Protein AF-A0A7C5JH97-F1 (afdb_monomer_lite)

Radius of gyration: 19.03 Å; chains: 1; bounding box: 39×38×50 Å

pLDDT: mean 78.48, std 10.23, range [52.62, 93.44]

Sequence (107 aa):
YGFAKLFSMFLYASHRHSKAAKIASIALVINILASLLLMKPLGAMGLALAGSIGGWVLFILTIKEVGFERFIEIIKSKKSLLFFIVMIFLAIAFFYLNQFILTFIRV

Foldseek 3Di:
DVVLVVLLVVCVVVPNNVQSVVQLVVLVVQLVVQLVVQCVPPNPVSNVVSVVSSSVSSNVSSCVVVDVVVVVVVCVPPVVVVVVVVVVVVVVVVVVVVVVVVVVVVD

Secondary structure (DSSP, 8-state):
-HHHHHHHHHHHHTT-HHHHHHHHHHHHHHHHHHHHHHHHHHHHHHHHHHHHHHHHHHHHHHHHHH-HHHHHHHHHSHHHHHHHHHHHHHHHHHHHHHHHHHHHHH-

Structure (mmCIF, N/CA/C/O backbone):
data_AF-A0A7C5JH97-F1
#
_entry.id   AF-A0A7C5JH97-F1
#
loop_
_atom_site.group_PDB
_atom_site.id
_atom_site.type_symbol
_atom_site.label_atom_id
_atom_site.label_alt_id
_atom_site.label_comp_id
_atom_site.label_asym_id
_atom_site.label_entity_id
_atom_site.label_seq_id
_atom_site.pdbx_PDB_ins_code
_atom_site.Cartn_x
_atom_site.Cartn_y
_atom_site.Cartn_z
_atom_site.occupancy
_atom_site.B_iso_or_equiv
_atom_site.auth_seq_id
_atom_site.auth_comp_id
_atom_site.auth_asym_id
_atom_site.auth_atom_id
_atom_site.pdbx_PDB_model_num
ATOM 1 N N . TYR A 1 1 ? -1.241 0.452 -1.750 1.00 55.41 1 TYR A N 1
ATOM 2 C CA . TYR A 1 1 ? -2.406 1.324 -2.033 1.00 55.41 1 TYR A CA 1
ATOM 3 C C . TYR A 1 1 ? -3.742 0.567 -2.114 1.00 55.41 1 TYR A C 1
ATOM 5 O O . TYR A 1 1 ? -4.721 1.047 -1.556 1.00 55.41 1 TYR A O 1
ATOM 13 N N . GLY A 1 2 ? -3.813 -0.616 -2.747 1.00 62.03 2 GLY A N 1
ATOM 14 C CA . GLY A 1 2 ? -5.078 -1.354 -2.949 1.00 62.03 2 GLY A CA 1
ATOM 15 C C . GLY A 1 2 ? -5.859 -1.716 -1.674 1.00 62.03 2 GLY A C 1
ATOM 16 O O . GLY A 1 2 ? -7.038 -1.389 -1.570 1.00 62.03 2 GLY A O 1
ATOM 17 N N . PHE A 1 3 ? -5.202 -2.304 -0.669 1.00 57.94 3 PHE A N 1
ATOM 18 C CA . PHE A 1 3 ? -5.855 -2.675 0.597 1.00 57.94 3 PHE A CA 1
ATOM 19 C C . PHE A 1 3 ? -6.460 -1.477 1.338 1.00 57.94 3 PHE A C 1
ATOM 21 O O . PHE A 1 3 ? -7.594 -1.538 1.797 1.00 57.94 3 PHE A O 1
ATOM 28 N N . ALA A 1 4 ? -5.745 -0.357 1.392 1.00 60.78 4 ALA A N 1
ATOM 29 C CA . ALA A 1 4 ? -6.218 0.852 2.056 1.00 60.78 4 ALA A CA 1
ATOM 30 C C . ALA A 1 4 ? -7.507 1.416 1.415 1.00 60.78 4 ALA A C 1
ATOM 32 O O . ALA A 1 4 ? -8.406 1.883 2.114 1.00 60.78 4 ALA A O 1
ATOM 33 N N . LYS A 1 5 ? -7.639 1.302 0.085 1.00 65.06 5 LYS A N 1
ATOM 34 C CA . LYS A 1 5 ? -8.844 1.708 -0.656 1.00 65.06 5 LYS A CA 1
ATOM 35 C C . LYS A 1 5 ? -10.029 0.768 -0.398 1.00 65.06 5 LYS A C 1
ATOM 37 O O . LYS A 1 5 ? -11.137 1.249 -0.177 1.00 65.06 5 LYS A O 1
ATOM 42 N N . LEU A 1 6 ? -9.787 -0.545 -0.358 1.00 66.56 6 LEU A N 1
ATOM 43 C CA . LEU A 1 6 ? -10.792 -1.554 0.009 1.00 66.56 6 LEU A CA 1
ATOM 44 C C . LEU A 1 6 ? -11.340 -1.325 1.422 1.00 66.56 6 LEU A C 1
ATOM 46 O O . LEU A 1 6 ? -12.550 -1.351 1.630 1.00 66.56 6 LEU A O 1
ATOM 50 N N . PHE A 1 7 ? -10.463 -1.035 2.382 1.00 63.38 7 PHE A N 1
ATOM 51 C CA . PHE A 1 7 ? -10.865 -0.784 3.762 1.00 63.38 7 PHE A CA 1
ATOM 52 C C . PHE A 1 7 ? -11.618 0.537 3.941 1.00 63.38 7 PHE A C 1
ATOM 54 O O . PHE A 1 7 ? -12.588 0.576 4.694 1.00 63.38 7 PHE A O 1
ATOM 61 N N . SER A 1 8 ? -11.250 1.589 3.205 1.00 62.66 8 SER A N 1
ATOM 62 C CA . SER A 1 8 ? -12.029 2.834 3.168 1.00 62.66 8 SER A CA 1
ATOM 63 C C . SER A 1 8 ? -13.447 2.599 2.627 1.00 62.66 8 SER A C 1
ATOM 65 O O . SER A 1 8 ? -14.418 3.037 3.242 1.00 62.66 8 SER A O 1
ATOM 67 N N . MET A 1 9 ? -13.596 1.819 1.546 1.00 66.06 9 MET A N 1
ATOM 68 C CA . MET A 1 9 ? -14.912 1.436 1.007 1.00 66.06 9 MET A CA 1
ATOM 69 C C . MET A 1 9 ? -15.714 0.548 1.969 1.00 66.06 9 MET A C 1
ATOM 71 O O . MET A 1 9 ? -16.925 0.717 2.084 1.00 66.06 9 MET A O 1
ATOM 75 N N . PHE A 1 10 ? -15.062 -0.359 2.699 1.00 65.25 10 PHE A N 1
ATOM 76 C CA . PHE A 1 10 ? -15.706 -1.190 3.722 1.00 65.25 10 PHE A CA 1
ATOM 77 C C . PHE A 1 10 ? -16.248 -0.355 4.892 1.00 65.25 10 PHE A C 1
ATOM 79 O O . PHE A 1 10 ? -17.368 -0.567 5.362 1.00 65.25 10 PHE A O 1
ATOM 86 N N . LEU A 1 11 ? -15.470 0.626 5.352 1.00 62.50 11 LEU A N 1
ATOM 87 C CA . LEU A 1 11 ? -15.862 1.532 6.432 1.00 62.50 11 LEU A CA 1
ATOM 88 C C . LEU A 1 11 ? -16.938 2.526 5.989 1.00 62.50 11 LEU A C 1
ATOM 90 O O . LEU A 1 11 ? -17.784 2.912 6.799 1.00 62.50 11 LEU A O 1
ATOM 94 N N . TYR A 1 12 ? -16.919 2.886 4.702 1.00 64.81 12 TYR A N 1
ATOM 95 C CA . TYR A 1 12 ? -18.013 3.574 4.039 1.00 64.81 12 TYR A CA 1
ATOM 96 C C . TYR A 1 12 ? -19.268 2.682 4.110 1.00 64.81 12 TYR A C 1
ATOM 98 O O . TYR A 1 12 ? -20.182 2.987 4.855 1.00 64.81 12 TYR A O 1
ATOM 106 N N . ALA A 1 13 ? -19.288 1.493 3.507 1.00 64.94 13 ALA A N 1
ATOM 107 C CA . ALA A 1 13 ? -20.463 0.607 3.535 1.00 64.94 13 ALA A CA 1
ATOM 108 C C . ALA A 1 13 ? -20.997 0.270 4.954 1.00 64.94 13 ALA A C 1
ATOM 110 O O . ALA A 1 13 ? -22.197 0.078 5.133 1.00 64.94 13 ALA A O 1
ATOM 111 N N . SER A 1 14 ? -20.140 0.272 5.982 1.00 62.66 14 SER A N 1
ATOM 112 C CA . SER A 1 14 ? -20.491 -0.061 7.375 1.00 62.66 14 SER A CA 1
ATOM 113 C C . SER A 1 14 ? -21.104 1.087 8.206 1.00 62.66 14 SER A C 1
ATOM 115 O O . SER A 1 14 ? -21.047 1.031 9.436 1.00 62.66 14 SER A O 1
ATOM 117 N N . HIS A 1 15 ? -21.639 2.153 7.590 1.00 61.75 15 HIS A N 1
ATOM 118 C CA . HIS A 1 15 ? -22.236 3.320 8.280 1.00 61.75 15 HIS A CA 1
ATOM 119 C C . HIS A 1 15 ? -21.269 4.098 9.205 1.00 61.75 15 HIS A C 1
ATOM 121 O O . HIS A 1 15 ? -21.677 4.968 9.974 1.00 61.75 15 HIS A O 1
ATOM 127 N N . ARG A 1 16 ? -19.954 3.850 9.110 1.00 67.25 16 ARG A N 1
ATOM 128 C CA . ARG A 1 16 ? -18.899 4.533 9.889 1.00 67.25 16 ARG A CA 1
ATOM 129 C C . ARG A 1 16 ? -18.111 5.543 9.046 1.00 67.25 16 ARG A C 1
ATOM 131 O O . ARG A 1 16 ? -16.975 5.887 9.375 1.00 67.25 16 ARG A O 1
ATOM 138 N N . HIS A 1 17 ? -18.736 6.066 7.991 1.00 64.50 17 HIS A N 1
ATOM 139 C CA . HIS A 1 17 ? -18.148 6.968 6.994 1.00 64.50 17 HIS A CA 1
ATOM 140 C C . HIS A 1 17 ? -17.381 8.157 7.601 1.00 64.50 17 HIS A C 1
ATOM 142 O O . HIS A 1 17 ? -16.302 8.498 7.127 1.00 64.50 17 HIS A O 1
ATOM 148 N N . SER A 1 18 ? -17.895 8.765 8.680 1.00 64.81 18 SER A N 1
ATOM 149 C CA . SER A 1 18 ? -17.254 9.921 9.333 1.00 64.81 18 SER A CA 1
ATOM 150 C C . SER A 1 18 ? -15.892 9.574 9.949 1.00 64.81 18 SER A C 1
ATOM 152 O O . SER A 1 18 ? -14.929 10.332 9.826 1.00 64.81 18 SER A O 1
ATOM 154 N N . LYS A 1 19 ? -15.771 8.391 10.563 1.00 70.44 19 LYS A N 1
ATOM 155 C CA . LYS A 1 19 ? -14.499 7.918 11.123 1.00 70.44 19 LYS A CA 1
ATOM 156 C C . LYS A 1 19 ? -13.519 7.518 10.022 1.00 70.44 19 LYS A C 1
ATOM 158 O O . LYS A 1 19 ? -12.341 7.854 10.103 1.00 70.44 19 LYS A O 1
ATOM 163 N N . ALA A 1 20 ? -14.026 6.886 8.964 1.00 69.62 20 ALA A N 1
ATOM 164 C CA . ALA A 1 20 ? -13.252 6.558 7.767 1.00 69.62 20 ALA A CA 1
ATOM 165 C C . ALA A 1 20 ? -12.620 7.806 7.146 1.00 69.62 20 ALA A C 1
ATOM 167 O O . ALA A 1 20 ? -11.428 7.824 6.851 1.00 69.62 20 ALA A O 1
ATOM 168 N N . ALA A 1 21 ? -13.419 8.866 7.004 1.00 70.69 21 ALA A N 1
ATOM 169 C CA . ALA A 1 21 ? -12.989 10.132 6.432 1.00 70.69 21 ALA A CA 1
ATOM 170 C C . ALA A 1 21 ? -11.884 10.795 7.266 1.00 70.69 21 ALA A C 1
ATOM 172 O O . ALA A 1 21 ? -10.907 11.274 6.697 1.00 70.69 21 ALA A O 1
ATOM 173 N N . LYS A 1 22 ? -11.986 10.764 8.605 1.00 77.31 22 LYS A N 1
ATOM 174 C CA . LYS A 1 22 ? -10.933 11.274 9.505 1.00 77.31 22 LYS A CA 1
ATOM 175 C C . LYS A 1 22 ? -9.621 10.501 9.375 1.00 77.31 22 LYS A C 1
ATOM 177 O O . LYS A 1 22 ? -8.547 11.088 9.380 1.00 77.31 22 LYS A O 1
ATOM 182 N N . ILE A 1 23 ? -9.691 9.180 9.254 1.00 79.62 23 ILE A N 1
ATOM 183 C CA . ILE A 1 23 ? -8.491 8.353 9.093 1.00 79.62 23 ILE A CA 1
ATOM 184 C C . ILE A 1 23 ? -7.857 8.592 7.714 1.00 79.62 23 ILE A C 1
ATOM 186 O O . ILE A 1 23 ? -6.639 8.742 7.603 1.00 79.62 23 ILE A O 1
ATOM 190 N N . ALA A 1 24 ? -8.683 8.684 6.669 1.00 77.12 24 ALA A N 1
ATOM 191 C CA . ALA A 1 24 ? -8.238 8.987 5.314 1.00 77.12 24 ALA A CA 1
ATOM 192 C C . ALA A 1 24 ? -7.578 10.369 5.215 1.00 77.12 24 ALA A C 1
ATOM 194 O O . ALA A 1 24 ? -6.549 10.494 4.554 1.00 77.12 24 ALA A O 1
ATOM 195 N N . SER A 1 25 ? -8.111 11.387 5.898 1.00 78.75 25 SER A N 1
ATOM 196 C CA . SER A 1 25 ? -7.513 12.724 5.901 1.00 78.75 25 SER A CA 1
ATOM 197 C C . SER A 1 25 ? -6.157 12.748 6.607 1.00 78.75 25 SER A C 1
ATOM 199 O O . SER A 1 25 ? -5.212 13.315 6.065 1.00 78.75 25 SER A O 1
ATOM 201 N N . ILE A 1 26 ? -6.011 12.070 7.752 1.00 84.75 26 ILE A N 1
ATOM 202 C CA . ILE A 1 26 ? -4.722 11.944 8.456 1.00 84.75 26 ILE A CA 1
ATOM 203 C C . ILE A 1 26 ? -3.676 11.274 7.557 1.00 84.75 26 ILE A C 1
ATOM 205 O O . ILE A 1 26 ? -2.558 11.771 7.416 1.00 84.75 26 ILE A O 1
ATOM 209 N N . ALA A 1 27 ? -4.045 10.173 6.903 1.00 84.56 27 ALA A N 1
ATOM 210 C CA . ALA A 1 27 ? -3.147 9.484 5.986 1.00 84.56 27 ALA A CA 1
ATOM 211 C C . ALA A 1 27 ? -2.777 10.337 4.762 1.00 84.56 27 ALA A C 1
ATOM 213 O O . ALA A 1 27 ? -1.635 10.284 4.305 1.00 84.56 27 ALA A O 1
ATOM 214 N N . LEU A 1 28 ? -3.715 11.141 4.249 1.00 81.75 28 LEU A N 1
ATOM 215 C CA . LEU A 1 28 ? -3.471 12.065 3.143 1.00 81.75 28 LEU A CA 1
ATOM 216 C C . LEU A 1 28 ? -2.471 13.154 3.543 1.00 81.75 28 LEU A C 1
ATOM 218 O O . LEU A 1 28 ? -1.523 13.410 2.806 1.00 81.75 28 LEU A O 1
ATOM 222 N N . VAL A 1 29 ? -2.645 13.754 4.722 1.00 87.31 29 VAL A N 1
ATOM 223 C CA . VAL A 1 29 ? -1.725 14.772 5.247 1.00 87.31 29 VAL A CA 1
ATOM 224 C C . VAL A 1 29 ? -0.324 14.188 5.415 1.00 87.31 29 VAL A C 1
ATOM 226 O O . VAL A 1 29 ? 0.645 14.782 4.951 1.00 87.31 29 VAL A O 1
ATOM 229 N N . ILE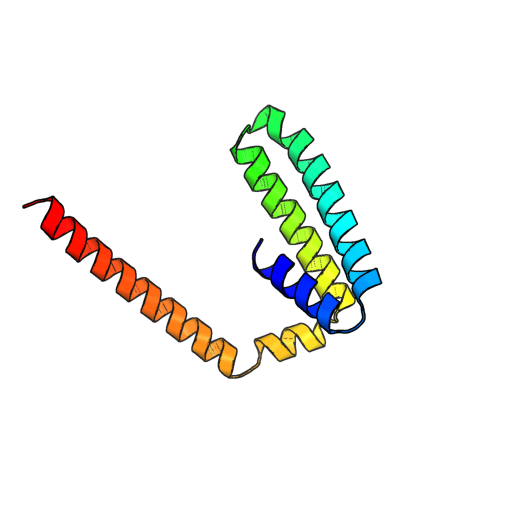 A 1 30 ? -0.207 12.992 5.997 1.00 87.69 30 ILE A N 1
ATOM 230 C CA . ILE A 1 30 ? 1.090 12.326 6.172 1.00 87.69 30 ILE A CA 1
ATOM 231 C C . ILE A 1 30 ? 1.729 11.983 4.823 1.00 87.69 30 ILE A C 1
ATOM 233 O O . ILE A 1 30 ? 2.929 12.183 4.655 1.00 87.69 30 ILE A O 1
ATOM 237 N N . ASN A 1 31 ? 0.941 11.533 3.843 1.00 86.94 31 ASN A N 1
ATOM 238 C CA . ASN A 1 31 ? 1.427 11.302 2.484 1.00 86.94 31 ASN A CA 1
ATOM 239 C C . ASN A 1 31 ? 1.981 12.587 1.854 1.00 86.94 31 ASN A C 1
ATOM 241 O O . ASN A 1 31 ? 3.067 12.565 1.290 1.00 86.94 31 ASN A O 1
ATOM 245 N N . ILE A 1 32 ? 1.265 13.709 1.968 1.00 86.75 32 ILE A N 1
ATOM 246 C CA . ILE A 1 32 ? 1.688 14.999 1.403 1.00 86.75 32 ILE A CA 1
ATOM 247 C C . ILE A 1 32 ? 2.975 15.490 2.077 1.00 86.75 32 ILE A C 1
ATOM 249 O O . ILE A 1 32 ? 3.905 15.897 1.385 1.00 86.75 32 ILE A O 1
ATOM 253 N N . LEU A 1 33 ? 3.070 15.401 3.407 1.00 90.81 33 LEU A N 1
ATOM 254 C CA . LEU A 1 33 ? 4.278 15.781 4.147 1.00 90.81 33 LEU A CA 1
ATOM 255 C C . LEU A 1 33 ? 5.474 14.894 3.780 1.00 90.81 33 LEU A C 1
ATOM 257 O O . LEU A 1 33 ? 6.554 15.405 3.490 1.00 90.81 33 LEU A O 1
ATOM 261 N N . ALA A 1 34 ? 5.276 13.574 3.731 1.00 86.38 34 ALA A N 1
ATOM 262 C CA . ALA A 1 34 ? 6.306 12.632 3.304 1.00 86.38 34 ALA A CA 1
ATOM 263 C C . ALA A 1 34 ? 6.727 12.892 1.852 1.00 86.38 34 ALA A C 1
ATOM 265 O O . ALA A 1 34 ? 7.912 12.901 1.545 1.00 86.38 34 ALA A O 1
ATOM 266 N N . SER A 1 35 ? 5.769 13.172 0.970 1.00 86.06 35 SER A N 1
ATOM 267 C CA . SER A 1 35 ? 6.003 13.496 -0.435 1.00 86.06 35 SER A CA 1
ATOM 268 C C . SER A 1 35 ? 6.870 14.743 -0.568 1.00 86.06 35 SER A C 1
ATOM 270 O O . SER A 1 35 ? 7.852 14.728 -1.303 1.00 86.06 35 SER A O 1
ATOM 272 N N . LEU A 1 36 ? 6.560 15.803 0.181 1.00 87.19 36 LEU A N 1
ATOM 273 C CA . LEU A 1 36 ? 7.302 17.060 0.129 1.00 87.19 36 LEU A CA 1
ATOM 274 C C . LEU A 1 36 ? 8.736 16.913 0.667 1.00 87.19 36 LEU A C 1
ATOM 276 O O . LEU A 1 36 ? 9.669 17.477 0.100 1.00 87.19 36 LEU A O 1
ATOM 280 N N . LEU A 1 37 ? 8.922 16.113 1.722 1.00 88.25 37 LEU A N 1
ATOM 281 C CA . LEU A 1 37 ? 10.237 15.840 2.310 1.00 88.25 37 LEU A CA 1
ATOM 282 C C . LEU A 1 37 ? 11.100 14.920 1.433 1.00 88.25 37 LEU A C 1
ATOM 284 O O . LEU A 1 37 ? 12.295 15.166 1.278 1.00 88.25 37 LEU A O 1
ATOM 288 N N . LEU A 1 38 ? 10.512 13.871 0.849 1.00 84.81 38 LEU A N 1
ATOM 289 C CA . LEU A 1 38 ? 11.242 12.857 0.078 1.00 84.81 38 LEU A CA 1
ATOM 290 C C . LEU A 1 38 ? 11.462 13.247 -1.389 1.00 84.81 38 LEU A C 1
ATOM 292 O O . LEU A 1 38 ? 12.351 12.689 -2.035 1.00 84.81 38 LEU A O 1
ATOM 296 N N . MET A 1 39 ? 10.709 14.210 -1.924 1.00 85.19 39 MET A N 1
ATOM 297 C CA . MET A 1 39 ? 10.879 14.655 -3.309 1.00 85.19 39 MET A CA 1
ATOM 298 C C . MET A 1 39 ? 12.246 15.314 -3.547 1.00 85.19 39 MET A C 1
ATOM 300 O O . MET A 1 39 ? 12.829 15.116 -4.610 1.00 85.19 39 MET A O 1
ATOM 304 N N . LYS A 1 40 ? 12.802 16.028 -2.556 1.00 79.25 40 LYS A N 1
ATOM 305 C CA . LYS A 1 40 ? 14.122 16.678 -2.664 1.00 79.25 40 LYS A CA 1
ATOM 306 C C . LYS A 1 40 ? 15.291 15.680 -2.818 1.00 79.25 40 LYS A C 1
ATOM 308 O O . LYS A 1 40 ? 16.114 15.908 -3.698 1.00 79.25 40 LYS A O 1
ATOM 313 N N . PRO A 1 41 ? 15.403 14.600 -2.017 1.00 82.25 41 PRO A N 1
ATOM 314 C CA . PRO A 1 41 ? 16.496 13.632 -2.165 1.00 82.25 41 PRO A CA 1
ATOM 315 C C . PRO A 1 41 ? 16.258 12.535 -3.218 1.00 82.25 41 PRO A C 1
ATOM 317 O O . PRO A 1 41 ? 17.227 12.025 -3.769 1.00 82.25 41 PRO A O 1
ATOM 320 N N . LEU A 1 42 ? 15.007 12.132 -3.482 1.00 82.56 42 LEU A N 1
ATOM 321 C CA . LEU A 1 42 ? 14.695 10.903 -4.239 1.00 82.56 42 LEU A CA 1
ATOM 322 C C . LEU A 1 42 ? 13.814 11.128 -5.482 1.00 82.56 42 LEU A C 1
ATOM 324 O O . LEU A 1 42 ? 13.512 10.167 -6.196 1.00 82.56 42 LEU A O 1
ATOM 328 N N . GLY A 1 43 ? 13.368 12.361 -5.747 1.00 84.75 43 GLY A N 1
ATOM 329 C CA . GLY A 1 43 ? 12.540 12.693 -6.911 1.00 84.75 43 GLY A CA 1
ATOM 330 C C . GLY A 1 43 ? 11.305 11.791 -7.038 1.00 84.75 43 GLY A C 1
ATOM 331 O O . GLY A 1 43 ? 10.516 11.658 -6.101 1.00 84.75 43 GLY A O 1
ATOM 332 N N . ALA A 1 44 ? 11.157 11.126 -8.189 1.00 84.31 44 ALA A N 1
ATOM 333 C CA . ALA A 1 44 ? 10.035 10.225 -8.476 1.00 84.31 44 ALA A CA 1
ATOM 334 C C . ALA A 1 44 ? 9.965 8.999 -7.541 1.00 84.31 44 ALA A C 1
ATOM 336 O O . ALA A 1 44 ? 8.872 8.569 -7.170 1.00 84.31 44 ALA A O 1
ATOM 337 N N . MET A 1 45 ? 11.109 8.463 -7.098 1.00 85.50 45 MET A N 1
ATOM 338 C CA . MET A 1 45 ? 11.127 7.383 -6.100 1.00 85.50 45 MET A CA 1
ATOM 339 C C . MET A 1 45 ? 10.645 7.871 -4.732 1.00 85.50 45 MET A C 1
ATOM 341 O O . MET A 1 45 ? 9.978 7.128 -4.014 1.00 85.50 45 MET A O 1
ATOM 345 N N . GLY A 1 46 ? 10.921 9.133 -4.393 1.00 84.25 46 GLY A N 1
ATOM 346 C CA . GLY A 1 46 ? 10.457 9.759 -3.155 1.00 84.25 46 GLY A CA 1
ATOM 347 C C . GLY A 1 46 ? 8.933 9.855 -3.086 1.00 84.25 46 GLY A C 1
ATOM 348 O O . GLY A 1 46 ? 8.341 9.562 -2.050 1.00 84.25 46 GLY A O 1
ATOM 349 N N . LEU A 1 47 ? 8.293 10.164 -4.216 1.00 84.12 47 LEU A N 1
ATOM 350 C CA . LEU A 1 47 ? 6.833 10.177 -4.351 1.00 84.12 47 LEU A CA 1
ATOM 351 C C . LEU A 1 47 ? 6.224 8.774 -4.181 1.00 84.12 47 LEU A C 1
ATOM 353 O O . LEU A 1 47 ? 5.218 8.610 -3.489 1.00 84.12 47 LEU A O 1
ATOM 357 N N . ALA A 1 48 ? 6.848 7.746 -4.763 1.00 88.56 48 ALA A N 1
ATOM 358 C CA . ALA A 1 48 ? 6.394 6.360 -4.625 1.00 88.56 48 ALA A CA 1
ATOM 359 C C . ALA A 1 48 ? 6.531 5.838 -3.180 1.00 88.56 48 ALA A C 1
ATOM 361 O O . ALA A 1 48 ? 5.641 5.149 -2.662 1.00 88.56 48 ALA A O 1
ATOM 362 N N . LEU A 1 49 ? 7.623 6.208 -2.504 1.00 86.88 49 LEU A N 1
ATOM 363 C CA . LEU A 1 49 ? 7.845 5.915 -1.088 1.00 86.88 49 LEU A CA 1
ATOM 364 C C . LEU A 1 49 ? 6.833 6.637 -0.197 1.00 86.88 49 LEU A C 1
ATOM 366 O O . LEU A 1 49 ? 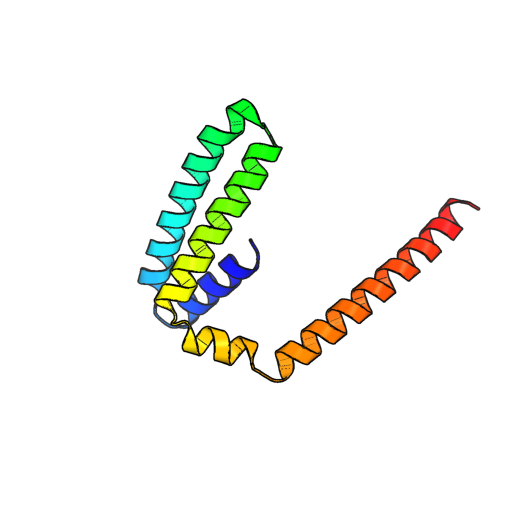6.221 5.999 0.658 1.00 86.88 49 LEU A O 1
ATOM 370 N N . ALA A 1 50 ? 6.584 7.925 -0.435 1.00 87.44 50 ALA A N 1
ATOM 371 C CA . ALA A 1 50 ? 5.568 8.687 0.285 1.00 87.44 50 ALA A CA 1
ATOM 372 C C . ALA A 1 50 ? 4.174 8.056 0.145 1.00 87.44 50 ALA A C 1
ATOM 374 O O . ALA A 1 50 ? 3.507 7.805 1.151 1.00 87.44 50 ALA A O 1
ATOM 375 N N . GLY A 1 51 ? 3.789 7.678 -1.080 1.00 85.44 51 GLY A N 1
ATOM 376 C CA . GLY A 1 51 ? 2.528 6.982 -1.347 1.00 85.44 51 GLY A CA 1
ATOM 377 C C . GLY A 1 51 ? 2.409 5.640 -0.618 1.00 85.44 51 GLY A C 1
ATOM 378 O O . GLY A 1 51 ? 1.319 5.256 -0.181 1.00 85.44 51 GLY A O 1
ATOM 379 N N . SER A 1 52 ? 3.528 4.937 -0.434 1.00 88.44 52 SER A N 1
ATOM 380 C CA . SER A 1 52 ? 3.586 3.701 0.352 1.00 88.44 52 SER A CA 1
ATOM 381 C C . SER A 1 52 ? 3.424 3.979 1.849 1.00 88.44 52 SER A C 1
ATOM 383 O O . SER A 1 52 ? 2.614 3.315 2.494 1.00 88.44 52 SER A O 1
ATOM 385 N N . ILE A 1 53 ? 4.109 4.996 2.386 1.00 87.56 53 ILE A N 1
ATOM 386 C CA . ILE A 1 53 ? 4.007 5.428 3.792 1.00 87.56 53 ILE A CA 1
ATOM 387 C C . ILE A 1 53 ? 2.572 5.855 4.126 1.00 87.56 53 ILE A C 1
ATOM 389 O O . ILE A 1 53 ? 1.983 5.346 5.079 1.00 87.56 53 ILE A O 1
ATOM 393 N N . GLY A 1 54 ? 1.968 6.725 3.312 1.00 86.44 54 GLY A N 1
ATOM 394 C CA . GLY A 1 54 ? 0.576 7.145 3.490 1.00 86.44 54 GLY A CA 1
ATOM 395 C C . GLY A 1 54 ? -0.404 5.970 3.431 1.00 86.44 54 GLY A C 1
ATOM 396 O O . GLY A 1 54 ? -1.337 5.888 4.228 1.00 86.44 54 GLY A O 1
ATOM 397 N N . GLY A 1 55 ? -0.155 5.008 2.537 1.00 84.12 55 GLY A N 1
ATOM 398 C CA . GLY A 1 55 ? -0.930 3.771 2.454 1.00 84.12 55 GLY A CA 1
ATOM 399 C C . GLY A 1 55 ? -0.822 2.893 3.706 1.00 84.12 55 GLY A C 1
ATOM 400 O O . GLY A 1 55 ? -1.837 2.358 4.152 1.00 84.12 55 GLY A O 1
ATOM 401 N N . TRP A 1 56 ? 0.373 2.765 4.288 1.00 85.12 56 TRP A N 1
ATOM 402 C CA . TRP A 1 56 ? 0.600 2.025 5.535 1.00 85.12 56 TRP A CA 1
ATOM 403 C C . TRP A 1 56 ? -0.091 2.676 6.727 1.00 85.12 56 TRP A C 1
ATOM 405 O O . TRP A 1 56 ? -0.758 1.993 7.502 1.00 85.12 56 TRP A O 1
ATOM 415 N N . VAL A 1 57 ? 0.006 3.999 6.840 1.00 85.56 57 VAL A N 1
ATOM 416 C CA . VAL A 1 57 ? -0.664 4.757 7.900 1.00 85.56 57 VAL A CA 1
ATOM 417 C C . VAL A 1 57 ? -2.181 4.596 7.811 1.00 85.56 57 VAL A C 1
ATOM 419 O O . VAL A 1 57 ? -2.822 4.267 8.811 1.00 85.56 57 VAL A O 1
ATOM 422 N N . LEU A 1 58 ? -2.748 4.747 6.608 1.00 82.94 58 LEU A N 1
ATOM 423 C CA . LEU A 1 58 ? -4.172 4.522 6.354 1.00 82.94 58 LEU A CA 1
ATOM 424 C C . LEU A 1 58 ? -4.594 3.110 6.769 1.00 82.94 58 LEU A C 1
ATOM 426 O O . LEU A 1 58 ? -5.614 2.937 7.432 1.00 82.94 58 LEU A O 1
ATOM 430 N N . PHE A 1 59 ? -3.803 2.102 6.408 1.00 82.06 59 PHE A N 1
ATOM 431 C CA . PHE A 1 59 ? -4.091 0.703 6.704 1.00 82.06 59 PHE A CA 1
ATOM 432 C C . PHE A 1 59 ? -4.076 0.398 8.207 1.00 82.06 59 PHE A C 1
ATOM 434 O O . PHE A 1 59 ? -5.045 -0.155 8.722 1.00 82.06 59 PHE A O 1
ATOM 441 N N . ILE A 1 60 ? -3.027 0.811 8.924 1.00 82.94 60 ILE A N 1
ATOM 442 C CA . ILE A 1 60 ? -2.872 0.546 10.363 1.00 82.94 60 ILE A CA 1
ATOM 443 C C . ILE A 1 60 ? -3.992 1.215 11.163 1.00 82.94 60 ILE A C 1
ATOM 445 O O . ILE A 1 60 ? -4.633 0.570 11.995 1.00 82.94 60 ILE A O 1
ATOM 449 N N . LEU A 1 61 ? -4.265 2.494 10.889 1.00 80.75 61 LEU A N 1
ATOM 450 C CA . LEU A 1 61 ? -5.335 3.232 11.562 1.00 80.75 61 LEU A CA 1
ATOM 451 C C . LEU A 1 61 ? -6.707 2.626 11.262 1.00 80.75 61 LEU A C 1
ATOM 453 O O . LEU A 1 61 ? -7.550 2.535 12.151 1.00 80.75 61 LEU A O 1
ATOM 457 N N . THR A 1 62 ? -6.921 2.164 10.029 1.00 76.88 62 THR A N 1
ATOM 458 C CA . THR A 1 62 ? -8.192 1.544 9.659 1.00 76.88 62 THR A CA 1
ATOM 459 C C . THR A 1 62 ? -8.391 0.194 10.346 1.00 76.88 62 THR A C 1
ATOM 461 O O . THR A 1 62 ? -9.471 -0.056 10.872 1.00 76.88 62 THR A O 1
ATOM 464 N N . ILE A 1 63 ? -7.365 -0.661 10.412 1.00 78.00 63 ILE A N 1
ATOM 465 C CA . ILE A 1 63 ? -7.441 -1.933 11.151 1.00 78.00 63 ILE A CA 1
ATOM 466 C C . ILE A 1 63 ? -7.731 -1.684 12.630 1.00 78.00 63 ILE A C 1
ATOM 468 O O . ILE A 1 63 ? -8.571 -2.369 13.216 1.00 78.00 63 ILE A O 1
ATOM 472 N N . LYS A 1 64 ? -7.075 -0.681 13.224 1.00 78.88 64 LYS A N 1
ATOM 473 C CA . LYS A 1 64 ? -7.300 -0.302 14.621 1.00 78.88 64 LYS A CA 1
ATOM 474 C C . LYS A 1 64 ? -8.757 0.099 14.879 1.00 78.88 64 LYS A C 1
ATOM 476 O O . LYS A 1 64 ? -9.308 -0.281 15.904 1.00 78.88 64 LYS A O 1
ATOM 481 N N . GLU A 1 65 ? -9.390 0.810 13.945 1.00 75.75 65 GLU A N 1
ATOM 482 C CA . GLU A 1 65 ? -10.774 1.287 14.090 1.00 75.75 65 GLU A CA 1
ATOM 483 C C . GLU A 1 65 ? -11.840 0.229 13.738 1.00 75.75 65 GLU A C 1
ATOM 485 O O . GLU A 1 65 ? -12.940 0.226 14.298 1.00 75.75 65 GLU A O 1
ATOM 490 N N . VAL A 1 66 ? -11.545 -0.677 12.799 1.00 71.75 66 VAL A N 1
ATOM 491 C CA . VAL A 1 66 ? -12.435 -1.798 12.436 1.00 71.75 66 VAL A CA 1
ATOM 492 C C . VAL A 1 66 ? -12.417 -2.897 13.501 1.00 71.75 66 VAL A C 1
ATOM 494 O O . VAL A 1 66 ? -13.433 -3.569 13.695 1.00 71.75 66 VAL A O 1
ATOM 497 N N . GLY A 1 67 ? -11.298 -3.045 14.209 1.00 73.56 67 GLY A N 1
ATOM 498 C CA . GLY A 1 67 ? -11.045 -4.126 15.153 1.00 73.56 67 GLY A CA 1
ATOM 499 C C . GLY A 1 67 ? -10.261 -5.256 14.488 1.00 73.56 67 GLY A C 1
ATOM 500 O O . GLY A 1 67 ? -10.654 -5.784 13.444 1.00 73.56 67 GLY A O 1
ATOM 501 N N . PHE A 1 68 ? -9.146 -5.641 15.113 1.00 71.44 68 PHE A N 1
ATOM 502 C CA . PHE A 1 68 ? -8.246 -6.680 14.601 1.00 71.44 68 PHE A CA 1
ATOM 503 C C . PHE A 1 68 ? -8.935 -8.052 14.499 1.00 71.44 68 PHE A C 1
ATOM 505 O O . PHE A 1 68 ? -8.615 -8.846 13.621 1.00 71.44 68 PHE A O 1
ATOM 512 N N . GLU A 1 69 ? -9.938 -8.305 15.339 1.00 70.88 69 GLU A N 1
ATOM 513 C CA . GLU A 1 69 ? -10.719 -9.546 15.358 1.00 70.88 69 GLU A CA 1
ATOM 514 C C . GLU A 1 69 ? -11.473 -9.777 14.042 1.00 70.88 69 GLU A C 1
ATOM 516 O O . GLU A 1 69 ? -11.315 -10.823 13.417 1.00 70.88 69 GLU A O 1
ATOM 521 N N . ARG A 1 70 ? -12.202 -8.762 13.555 1.00 70.25 70 ARG A N 1
ATOM 522 C CA . ARG A 1 70 ? -12.908 -8.817 12.262 1.00 70.25 70 ARG A CA 1
ATOM 523 C C . ARG A 1 70 ? -11.942 -8.955 11.092 1.00 70.25 70 ARG A C 1
ATOM 525 O O . ARG A 1 70 ? -12.239 -9.638 10.118 1.00 70.25 70 ARG A O 1
ATOM 532 N N . PHE A 1 71 ? -10.776 -8.318 11.180 1.00 71.75 71 PHE A N 1
ATOM 533 C CA . PHE A 1 71 ? -9.734 -8.445 10.164 1.00 71.75 71 PHE A CA 1
ATOM 534 C C . PHE A 1 71 ? -9.203 -9.883 10.073 1.00 71.75 71 PHE A C 1
ATOM 536 O O . PHE A 1 71 ? -9.112 -10.443 8.979 1.00 71.75 71 PHE A O 1
ATOM 543 N N . ILE A 1 72 ? -8.917 -10.507 11.217 1.00 69.19 72 ILE A N 1
ATOM 544 C CA . ILE A 1 72 ? -8.484 -11.905 11.283 1.00 69.19 72 ILE A CA 1
ATOM 545 C C . ILE A 1 72 ? -9.598 -12.855 10.842 1.00 69.19 72 ILE A C 1
ATOM 547 O O . ILE A 1 72 ? -9.311 -13.825 10.149 1.00 69.19 72 ILE A O 1
ATOM 551 N N . GLU A 1 73 ? -10.857 -12.571 11.160 1.00 74.56 73 GLU A N 1
ATOM 552 C CA . GLU A 1 73 ? -12.001 -13.364 10.701 1.00 74.56 73 GLU A CA 1
ATOM 553 C C . GLU A 1 73 ? -12.137 -13.347 9.166 1.00 74.56 73 GLU A C 1
ATOM 555 O O . GLU A 1 73 ? -12.313 -14.397 8.542 1.00 74.56 73 GLU A O 1
ATOM 560 N N . ILE A 1 74 ? -11.937 -12.181 8.538 1.00 70.06 74 ILE A N 1
ATOM 561 C CA . ILE A 1 74 ? -11.887 -12.041 7.074 1.00 70.06 74 ILE A CA 1
ATOM 562 C C . ILE A 1 74 ? -10.716 -12.848 6.488 1.00 70.06 74 ILE A C 1
ATOM 564 O O . ILE A 1 74 ? -10.895 -13.551 5.492 1.00 70.06 74 ILE A O 1
ATOM 568 N N . ILE A 1 75 ? -9.532 -12.793 7.109 1.00 71.94 75 ILE A N 1
ATOM 569 C CA . ILE A 1 75 ? -8.337 -13.524 6.647 1.00 71.94 75 ILE A CA 1
ATOM 570 C C . ILE A 1 75 ? -8.490 -15.037 6.804 1.00 71.94 75 ILE A C 1
ATOM 572 O O . ILE A 1 75 ? -8.068 -15.792 5.928 1.00 71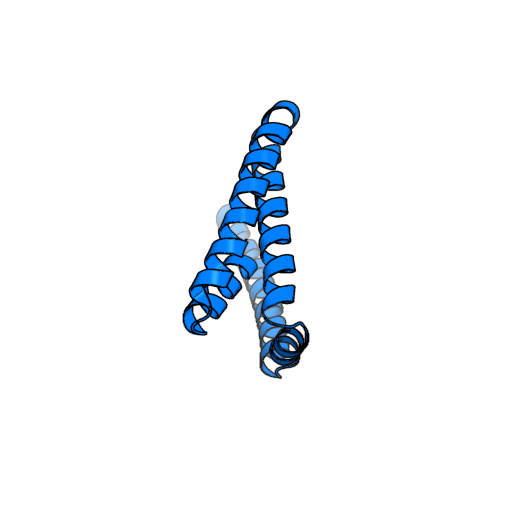.94 75 ILE A O 1
ATOM 576 N N . LYS A 1 76 ? -9.085 -15.488 7.911 1.00 68.00 76 LYS A N 1
ATOM 577 C CA . LYS A 1 76 ? -9.240 -16.906 8.258 1.00 68.00 76 LYS A CA 1
ATOM 578 C C . LYS A 1 76 ? -10.365 -17.585 7.468 1.00 68.00 76 LYS A C 1
ATOM 580 O O . LYS A 1 76 ? -10.518 -18.804 7.531 1.00 68.00 76 LYS A O 1
ATOM 585 N N . SER A 1 77 ? -11.138 -16.819 6.699 1.00 69.12 77 SER A N 1
ATOM 586 C CA . SER A 1 77 ? -12.160 -17.348 5.800 1.00 69.12 77 SER A CA 1
ATOM 587 C C . SER A 1 77 ? -11.555 -18.329 4.791 1.00 69.12 77 SER A C 1
ATOM 589 O O . SER A 1 77 ? -10.578 -18.015 4.111 1.00 69.12 77 SER A O 1
ATOM 591 N N . LYS A 1 78 ? -12.172 -19.511 4.629 1.00 61.53 78 LYS A N 1
ATOM 592 C CA . LYS A 1 78 ? -11.740 -20.572 3.689 1.00 61.53 78 LYS A CA 1
ATOM 593 C C . LYS A 1 78 ? -11.496 -20.069 2.255 1.00 61.53 78 LYS A C 1
ATOM 595 O O . LYS A 1 78 ? -10.698 -20.660 1.534 1.00 61.53 78 LYS A O 1
ATOM 600 N N . LYS A 1 79 ? -12.146 -18.974 1.839 1.00 70.69 79 LYS A N 1
ATOM 601 C CA . LYS A 1 79 ? -11.962 -18.367 0.507 1.00 70.69 79 LYS A CA 1
ATOM 602 C C . LYS A 1 79 ? -10.619 -17.637 0.339 1.00 70.69 79 LYS A C 1
ATOM 604 O O . LYS A 1 79 ? -10.168 -17.478 -0.789 1.00 70.69 79 LYS A O 1
ATOM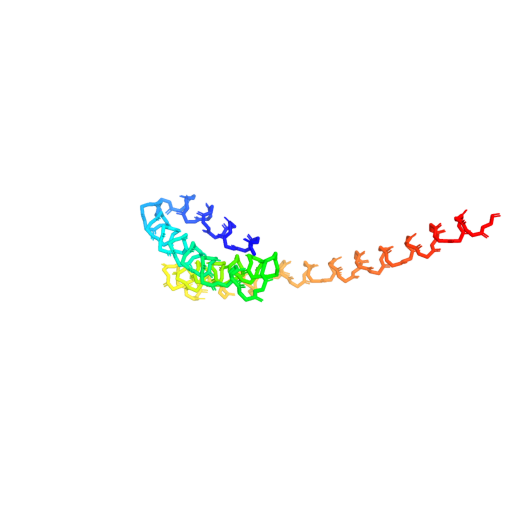 609 N N . SER A 1 80 ? -9.966 -17.244 1.435 1.00 68.31 80 SER A N 1
ATOM 610 C CA . SER A 1 80 ? -8.640 -16.606 1.437 1.00 68.31 80 SER A CA 1
ATOM 611 C C . SER A 1 80 ? -7.551 -17.557 0.922 1.00 68.31 80 SER A C 1
ATOM 613 O O . SER A 1 80 ? -6.759 -17.194 0.057 1.00 68.31 80 SER A O 1
ATOM 615 N N . LEU A 1 81 ? -7.576 -18.822 1.355 1.00 75.38 81 LEU A N 1
ATOM 616 C CA . LEU A 1 81 ? -6.656 -19.856 0.859 1.00 75.38 81 LEU A CA 1
ATOM 617 C C . LEU A 1 81 ? -6.839 -20.128 -0.640 1.00 75.38 81 LEU A C 1
ATOM 619 O O . LEU A 1 81 ? -5.858 -20.212 -1.375 1.00 75.38 81 LEU A O 1
ATOM 623 N N . LEU A 1 82 ? -8.091 -20.200 -1.107 1.00 81.94 82 LEU A N 1
ATOM 624 C CA . LEU A 1 82 ? -8.397 -20.347 -2.532 1.00 81.94 82 LEU A CA 1
ATOM 625 C C . LEU A 1 82 ? -7.820 -19.180 -3.349 1.00 81.94 82 LEU A C 1
ATOM 627 O O . LEU A 1 82 ? -7.255 -19.397 -4.416 1.00 81.94 82 LEU A O 1
ATOM 631 N N . PHE A 1 83 ? -7.919 -17.952 -2.833 1.00 82.75 83 PHE A N 1
ATOM 632 C CA . PHE A 1 83 ? -7.376 -16.768 -3.495 1.00 82.75 83 PHE A CA 1
ATOM 633 C C . PHE A 1 83 ? -5.853 -16.849 -3.680 1.00 82.75 83 PHE A C 1
ATOM 635 O O . PHE A 1 83 ? -5.354 -16.547 -4.763 1.00 82.75 83 PHE A O 1
ATOM 642 N N . PHE A 1 84 ? -5.115 -17.324 -2.670 1.00 84.88 84 PHE A N 1
ATOM 643 C CA . PHE A 1 84 ? -3.667 -17.538 -2.786 1.00 84.88 84 PHE A CA 1
ATOM 644 C C . PHE A 1 84 ? -3.308 -18.588 -3.842 1.00 84.88 84 PHE A C 1
ATOM 646 O O . PHE A 1 84 ? -2.387 -18.375 -4.629 1.00 84.88 84 PHE A O 1
ATOM 653 N N . ILE A 1 85 ? -4.060 -19.688 -3.906 1.00 87.19 85 ILE A N 1
ATOM 654 C CA . ILE A 1 85 ? -3.851 -20.737 -4.914 1.00 87.19 85 ILE A CA 1
ATOM 655 C C . ILE A 1 85 ? -4.089 -20.182 -6.325 1.00 87.19 85 ILE A C 1
ATOM 657 O O . ILE A 1 85 ? -3.270 -20.393 -7.219 1.00 87.19 85 ILE A O 1
ATOM 661 N N . VAL A 1 86 ? -5.167 -19.416 -6.517 1.00 89.81 86 VAL A N 1
ATOM 662 C CA . VAL A 1 86 ? -5.484 -18.774 -7.804 1.00 89.81 86 VAL A CA 1
ATOM 663 C C . VAL A 1 86 ? -4.405 -17.766 -8.206 1.00 89.81 86 VAL A C 1
ATOM 665 O O . VAL A 1 86 ? -4.024 -17.721 -9.373 1.00 89.81 86 VAL A O 1
ATOM 668 N N . MET A 1 87 ? -3.866 -16.990 -7.261 1.00 88.44 87 MET A N 1
ATOM 669 C CA . MET A 1 87 ? -2.775 -16.045 -7.530 1.00 88.44 87 MET A CA 1
ATOM 670 C C . MET A 1 87 ? -1.502 -16.748 -8.015 1.00 88.44 87 MET A C 1
ATOM 672 O O . MET A 1 87 ? -0.893 -16.295 -8.983 1.00 88.44 87 MET A O 1
ATOM 676 N N . ILE A 1 88 ? -1.118 -17.860 -7.380 1.00 92.19 88 ILE A N 1
ATOM 677 C CA . ILE A 1 88 ? 0.054 -18.653 -7.783 1.00 92.19 88 ILE A CA 1
ATOM 678 C C . ILE A 1 88 ? -0.155 -19.237 -9.181 1.00 92.19 88 ILE A C 1
ATOM 680 O O . ILE A 1 88 ? 0.716 -19.112 -10.0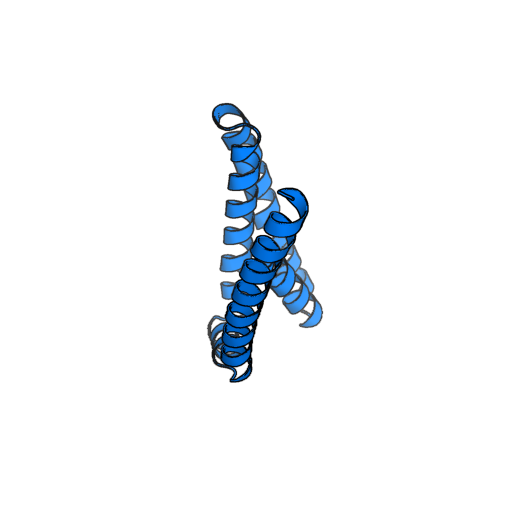40 1.00 92.19 88 ILE A O 1
ATOM 684 N N . PHE A 1 89 ? -1.329 -19.819 -9.431 1.00 93.44 89 PHE A N 1
ATOM 685 C CA . PHE A 1 89 ? -1.675 -20.357 -10.743 1.00 93.44 89 PHE A CA 1
ATOM 686 C C . PHE A 1 89 ? -1.614 -19.281 -11.838 1.00 93.44 89 PHE A C 1
ATOM 688 O O . PHE A 1 89 ? -1.006 -19.492 -12.886 1.00 93.44 89 PHE A O 1
ATOM 695 N N . LEU A 1 90 ? -2.177 -18.098 -11.575 1.00 93.44 90 LEU A N 1
ATOM 696 C CA . LEU A 1 90 ? -2.175 -16.982 -12.518 1.00 93.44 90 LEU A CA 1
ATOM 697 C C . LEU A 1 90 ? -0.755 -16.467 -12.801 1.00 93.44 90 LEU A C 1
ATOM 699 O O . LEU A 1 90 ? -0.431 -16.169 -13.948 1.00 93.44 90 LEU A O 1
ATOM 703 N N . ALA A 1 91 ? 0.106 -16.394 -11.782 1.00 92.19 91 ALA A N 1
ATOM 704 C CA . ALA A 1 91 ? 1.499 -15.986 -11.952 1.00 92.19 91 ALA A CA 1
ATOM 705 C C . ALA A 1 91 ? 2.274 -16.958 -12.858 1.00 92.19 91 ALA A C 1
ATOM 707 O O . ALA A 1 91 ? 3.001 -16.526 -13.753 1.00 92.19 91 ALA A O 1
ATOM 708 N N . ILE A 1 92 ? 2.071 -18.266 -12.670 1.00 93.31 92 ILE A N 1
ATOM 709 C CA . ILE A 1 92 ? 2.670 -19.302 -13.520 1.00 93.31 92 ILE A CA 1
ATOM 710 C C . ILE A 1 92 ? 2.152 -19.175 -14.959 1.00 93.31 92 ILE A C 1
ATOM 712 O O . ILE A 1 92 ? 2.945 -19.198 -15.899 1.00 93.31 92 ILE A O 1
ATOM 716 N N . ALA A 1 93 ? 0.844 -18.977 -15.143 1.00 92.31 93 ALA A N 1
ATOM 717 C CA . ALA A 1 93 ? 0.252 -18.785 -16.465 1.00 92.31 93 ALA A CA 1
ATOM 718 C C . ALA A 1 93 ? 0.852 -17.570 -17.196 1.00 92.31 93 ALA A C 1
ATOM 720 O O . ALA A 1 93 ? 1.233 -17.683 -18.360 1.00 92.31 93 ALA A O 1
ATOM 721 N N . PHE A 1 94 ? 1.013 -16.434 -16.509 1.00 92.31 94 PHE A N 1
ATOM 722 C CA . PHE A 1 94 ? 1.661 -15.248 -17.080 1.00 92.31 94 PHE A CA 1
ATOM 723 C C . PHE A 1 94 ? 3.128 -15.485 -17.441 1.00 92.31 94 PHE A C 1
ATOM 725 O O . PHE A 1 94 ? 3.589 -14.977 -18.462 1.00 92.31 94 PHE A O 1
ATOM 732 N N . PHE A 1 95 ? 3.860 -16.265 -16.643 1.00 92.44 95 PHE A N 1
ATOM 733 C CA . PHE A 1 95 ? 5.244 -16.611 -16.955 1.00 92.44 95 PHE A CA 1
ATOM 734 C C . PHE A 1 95 ? 5.345 -17.407 -18.263 1.00 92.44 95 PHE A C 1
ATOM 736 O O . PHE A 1 95 ? 6.140 -17.055 -19.135 1.00 92.44 95 PHE A O 1
ATOM 743 N N . TYR A 1 96 ? 4.500 -18.426 -18.438 1.00 91.69 96 TYR A N 1
ATOM 744 C CA . TYR A 1 96 ? 4.453 -19.202 -19.681 1.00 91.69 96 TYR A CA 1
ATOM 745 C C . TYR A 1 96 ? 3.988 -18.370 -20.876 1.00 91.69 96 TYR A C 1
ATOM 747 O O . TYR A 1 96 ? 4.575 -18.471 -21.951 1.00 91.69 96 TYR A O 1
ATOM 755 N N . LEU A 1 97 ? 2.985 -17.508 -20.687 1.00 90.94 97 LEU A N 1
ATOM 756 C CA . LEU A 1 97 ? 2.523 -16.594 -21.730 1.00 90.94 97 LEU A CA 1
ATOM 757 C C . LEU A 1 97 ? 3.657 -15.671 -22.197 1.00 90.94 97 LEU A C 1
ATOM 759 O O . LEU A 1 97 ? 3.851 -15.485 -23.394 1.00 90.94 97 LEU A O 1
ATOM 763 N N . ASN A 1 98 ? 4.441 -15.133 -21.261 1.00 90.44 98 ASN A N 1
ATOM 764 C CA . ASN A 1 98 ? 5.573 -14.272 -21.584 1.00 90.44 98 ASN A CA 1
ATOM 765 C C . ASN A 1 98 ? 6.655 -15.023 -22.381 1.00 90.44 98 ASN A C 1
ATOM 767 O O . ASN A 1 98 ? 7.158 -14.504 -23.373 1.00 90.44 98 ASN A O 1
ATOM 771 N N . GLN A 1 99 ? 6.972 -16.265 -22.000 1.00 87.00 99 GLN A N 1
ATOM 772 C CA . GLN A 1 99 ? 7.910 -17.112 -22.753 1.00 87.00 99 GLN A CA 1
ATOM 773 C C . GLN A 1 99 ? 7.414 -17.409 -24.175 1.00 87.00 99 GLN A C 1
ATOM 775 O O . GLN A 1 99 ? 8.183 -17.352 -25.137 1.00 87.00 99 GLN A O 1
ATOM 780 N N . PHE A 1 100 ? 6.116 -17.678 -24.325 1.00 87.19 100 PHE A N 1
ATOM 781 C CA . PHE A 1 100 ? 5.490 -17.893 -25.626 1.00 87.19 100 PHE A CA 1
ATOM 782 C C . PHE A 1 100 ? 5.588 -16.640 -26.505 1.00 87.19 100 PHE A C 1
ATOM 784 O O . PHE A 1 100 ? 6.088 -16.718 -27.624 1.00 87.19 100 PHE A O 1
ATOM 791 N N . ILE A 1 101 ? 5.218 -15.468 -25.978 1.00 87.06 101 ILE A N 1
ATOM 792 C CA . ILE A 1 101 ? 5.318 -14.185 -26.695 1.00 87.06 101 ILE A CA 1
ATOM 793 C C . ILE A 1 101 ? 6.768 -13.895 -27.114 1.00 87.06 101 ILE A C 1
ATOM 795 O O . ILE A 1 101 ? 7.015 -13.512 -28.255 1.00 87.06 101 ILE A O 1
ATOM 799 N N . LEU A 1 102 ? 7.742 -14.124 -26.229 1.00 82.56 102 LEU A N 1
ATOM 800 C CA . LEU A 1 102 ? 9.161 -13.912 -26.532 1.00 82.56 102 LEU A CA 1
ATOM 801 C C . LEU A 1 102 ? 9.686 -14.838 -27.632 1.00 82.56 102 LEU A C 1
ATOM 803 O O . LEU A 1 102 ? 10.587 -14.445 -28.371 1.00 82.56 102 LEU A O 1
ATOM 807 N N . THR A 1 103 ? 9.120 -16.037 -27.760 1.00 83.44 103 THR A N 1
ATOM 808 C CA . THR A 1 103 ? 9.464 -16.969 -28.839 1.00 83.44 103 THR A CA 1
ATOM 809 C C . THR A 1 103 ? 8.962 -16.449 -30.187 1.00 83.44 103 THR A C 1
ATOM 811 O O . THR A 1 103 ? 9.702 -16.506 -31.159 1.00 83.44 103 THR A O 1
ATOM 814 N N . PHE A 1 104 ? 7.764 -15.857 -30.247 1.00 77.62 104 PHE A N 1
ATOM 815 C CA . PHE A 1 104 ? 7.229 -15.251 -31.476 1.00 77.62 104 PHE A CA 1
ATOM 816 C C . PHE A 1 104 ? 7.900 -13.930 -31.873 1.00 77.62 1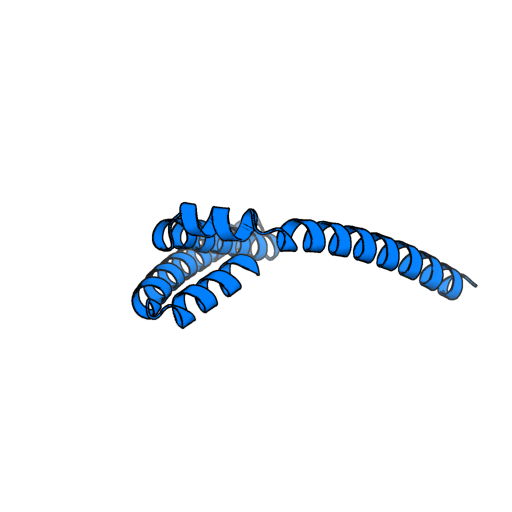04 PHE A C 1
ATOM 818 O O . PHE A 1 104 ? 7.890 -13.589 -33.046 1.00 77.62 104 PHE A O 1
ATOM 825 N N . ILE A 1 105 ? 8.468 -13.179 -30.924 1.00 77.25 105 ILE A N 1
ATOM 826 C CA . ILE A 1 105 ? 9.174 -11.914 -31.211 1.00 77.25 105 ILE A CA 1
ATOM 827 C C . ILE A 1 105 ? 10.629 -12.152 -31.667 1.00 77.25 105 ILE A C 1
ATOM 829 O O . ILE A 1 105 ? 11.230 -11.274 -32.280 1.00 77.25 105 ILE A O 1
ATOM 833 N N . ARG A 1 106 ? 11.222 -13.314 -31.351 1.00 63.75 106 ARG A N 1
ATOM 834 C CA . ARG A 1 106 ? 12.612 -13.666 -31.714 1.00 63.75 106 ARG A CA 1
ATOM 835 C C . ARG A 1 106 ? 12.759 -14.495 -32.997 1.00 63.75 106 ARG A C 1
ATOM 837 O O . ARG A 1 106 ? 13.901 -14.732 -33.389 1.00 63.75 106 ARG A O 1
ATOM 844 N N . VAL A 1 107 ? 11.660 -14.945 -33.602 1.00 52.62 107 VAL A N 1
ATOM 845 C CA . VAL A 1 107 ? 11.620 -15.598 -34.927 1.00 52.62 107 VAL A CA 1
ATOM 846 C C . VAL A 1 107 ? 11.313 -14.546 -35.980 1.00 52.62 107 VAL A C 1
ATOM 848 O O . VAL A 1 107 ? 11.997 -14.565 -37.024 1.00 52.62 107 VAL A O 1
#